Protein AF-A0AAU4TBV6-F1 (afdb_monomer)

Foldseek 3Di:
DWAAEPNDTDQLLVHPPQFQEWEQAPVRHIYTHNDLVVVLPDPRHDPLQSVLLVVVLVPDVPDLSVRAGAQWKWFAQAFQNDTGIYTDRDFFKDFVSRNNCQLRGFKIAHDHSPPVFQQFKKKFWQDDDPPDDIFIDIGGDPDIGRGQQPAAGPPGGTCHSRTRMMGGDGD

Structure (mmCIF, N/CA/C/O backbone):
data_AF-A0AAU4TBV6-F1
#
_entry.id   AF-A0AAU4TBV6-F1
#
loop_
_atom_site.group_PDB
_atom_site.id
_atom_site.type_symbol
_atom_site.label_atom_id
_atom_site.label_alt_id
_atom_site.label_comp_id
_atom_site.label_asym_id
_atom_site.label_entity_id
_atom_site.label_seq_id
_atom_site.pdbx_PDB_ins_code
_atom_site.Cartn_x
_atom_site.Cartn_y
_atom_site.Cartn_z
_atom_site.occupancy
_atom_site.B_iso_or_equiv
_atom_site.auth_seq_id
_atom_site.auth_comp_id
_atom_site.auth_asym_id
_atom_site.auth_atom_id
_atom_site.pdbx_PDB_model_num
ATOM 1 N N . MET A 1 1 ? 9.442 2.648 9.627 1.00 95.69 1 MET A N 1
ATOM 2 C CA . MET A 1 1 ? 8.122 3.187 10.019 1.00 95.69 1 MET A CA 1
ATOM 3 C C . MET A 1 1 ? 7.707 2.535 11.325 1.00 95.69 1 MET A C 1
ATOM 5 O O . MET A 1 1 ? 7.823 1.319 11.428 1.00 95.69 1 MET A O 1
ATOM 9 N N . ILE A 1 2 ? 7.260 3.324 12.304 1.00 98.00 2 ILE A N 1
ATOM 10 C CA . ILE A 1 2 ? 6.689 2.795 13.549 1.00 98.00 2 ILE A CA 1
ATOM 11 C C . ILE A 1 2 ? 5.170 2.789 13.411 1.00 98.00 2 ILE A C 1
ATOM 13 O O . ILE A 1 2 ? 4.597 3.813 13.049 1.00 98.00 2 ILE A O 1
ATOM 17 N N . ALA A 1 3 ? 4.544 1.651 13.692 1.00 97.88 3 ALA A N 1
ATOM 18 C CA . ALA A 1 3 ? 3.097 1.486 13.628 1.00 97.88 3 ALA A CA 1
ATOM 19 C C . ALA A 1 3 ? 2.514 1.094 14.985 1.00 97.88 3 ALA A C 1
ATOM 21 O O . ALA A 1 3 ? 3.220 0.526 15.819 1.00 97.88 3 ALA A O 1
ATOM 22 N N . ASP A 1 4 ? 1.241 1.407 15.198 1.00 98.25 4 ASP A N 1
ATOM 23 C CA . ASP A 1 4 ? 0.446 0.838 16.283 1.00 98.25 4 ASP A CA 1
ATOM 24 C C . ASP A 1 4 ? -0.114 -0.526 15.870 1.00 98.25 4 ASP A C 1
ATOM 26 O O . ASP A 1 4 ? -0.581 -0.684 14.744 1.00 98.25 4 ASP A O 1
ATOM 30 N N . TYR A 1 5 ? -0.047 -1.509 16.757 1.00 98.06 5 TYR A N 1
ATOM 31 C CA . TYR A 1 5 ? -0.639 -2.830 16.575 1.00 98.06 5 TYR A CA 1
ATOM 32 C C . TYR A 1 5 ? -0.992 -3.368 17.957 1.00 98.06 5 TYR A C 1
ATOM 34 O O . TYR A 1 5 ? -0.103 -3.459 18.797 1.00 98.06 5 TYR A O 1
ATOM 42 N N . ASP A 1 6 ? -2.258 -3.679 18.233 1.00 93.69 6 ASP A N 1
ATOM 43 C CA . ASP A 1 6 ? -2.724 -4.141 19.553 1.00 93.69 6 ASP A CA 1
ATOM 44 C C . ASP A 1 6 ? -2.239 -3.280 20.740 1.00 93.69 6 ASP A C 1
ATOM 46 O O . ASP A 1 6 ? -1.877 -3.783 21.808 1.00 93.69 6 ASP A O 1
ATOM 50 N N . GLY A 1 7 ? -2.187 -1.956 20.556 1.00 92.88 7 GLY A N 1
ATOM 51 C CA . GLY A 1 7 ? -1.772 -1.008 21.592 1.00 92.88 7 GLY A CA 1
ATOM 52 C C . GLY A 1 7 ? -0.269 -1.001 21.897 1.00 92.88 7 GLY A C 1
ATOM 53 O O . GLY A 1 7 ? 0.156 -0.368 22.868 1.00 92.88 7 GLY A O 1
ATOM 54 N N . LYS A 1 8 ? 0.554 -1.681 21.089 1.00 96.38 8 LYS A N 1
ATOM 55 C CA . LYS A 1 8 ? 2.023 -1.591 21.126 1.00 96.38 8 LYS A CA 1
ATOM 56 C C . LYS A 1 8 ? 2.561 -0.937 19.857 1.00 96.38 8 LYS A C 1
ATOM 58 O O . LYS A 1 8 ? 1.951 -0.973 18.793 1.00 96.38 8 LYS A O 1
ATOM 63 N N . LYS A 1 9 ? 3.759 -0.360 19.973 1.00 98.12 9 LYS A N 1
ATOM 64 C CA . LYS A 1 9 ? 4.501 0.182 18.833 1.00 98.12 9 LYS A CA 1
ATOM 65 C C . LYS A 1 9 ? 5.416 -0.885 18.240 1.00 98.12 9 LYS A C 1
ATOM 67 O O . LYS A 1 9 ? 6.230 -1.452 18.964 1.00 98.12 9 LYS A O 1
ATOM 72 N N . ILE A 1 10 ? 5.308 -1.108 16.933 1.00 98.25 10 ILE A N 1
ATOM 73 C CA . ILE A 1 10 ? 6.106 -2.086 16.182 1.00 98.25 10 ILE A CA 1
ATOM 74 C C . ILE A 1 10 ? 6.908 -1.404 15.067 1.00 98.25 10 ILE A C 1
ATOM 76 O O . ILE A 1 10 ? 6.449 -0.427 14.470 1.00 98.25 10 ILE A O 1
ATOM 80 N N . ASN A 1 11 ? 8.115 -1.900 14.776 1.00 98.25 11 ASN A N 1
ATOM 81 C CA . ASN A 1 11 ? 8.925 -1.420 13.652 1.00 98.25 11 ASN A CA 1
ATOM 82 C C . ASN A 1 11 ? 8.633 -2.249 12.397 1.00 98.25 11 ASN A C 1
ATOM 84 O O . ASN A 1 11 ? 9.153 -3.354 12.237 1.00 98.25 11 ASN A O 1
ATOM 88 N N . LEU A 1 12 ? 7.858 -1.682 11.471 1.00 98.00 12 LEU A N 1
ATOM 89 C CA . LEU A 1 12 ? 7.421 -2.389 10.265 1.00 98.00 12 LEU A CA 1
ATOM 90 C C . LEU A 1 12 ? 8.568 -2.811 9.344 1.00 98.00 12 LEU A C 1
ATOM 92 O O . LEU A 1 12 ? 8.410 -3.769 8.588 1.00 98.00 12 LEU A O 1
ATOM 96 N N . ALA A 1 13 ? 9.710 -2.120 9.400 1.00 97.88 13 ALA A N 1
ATOM 97 C CA . ALA A 1 13 ? 10.893 -2.492 8.629 1.00 97.88 13 ALA A CA 1
ATOM 98 C C . ALA A 1 13 ? 11.505 -3.822 9.108 1.00 97.88 13 ALA A C 1
ATOM 100 O O . ALA A 1 13 ? 12.113 -4.536 8.313 1.00 97.88 13 ALA A O 1
ATOM 101 N N . GLU A 1 14 ? 11.328 -4.161 10.387 1.00 97.56 14 GLU A N 1
ATOM 102 C CA . GLU A 1 14 ? 11.847 -5.389 10.994 1.00 97.56 14 GLU A CA 1
ATOM 103 C C . GLU A 1 14 ? 10.822 -6.525 10.931 1.00 97.56 14 GLU A C 1
ATOM 105 O O . GLU A 1 14 ? 11.145 -7.634 10.503 1.00 97.56 14 GLU A O 1
ATOM 110 N N . SER A 1 15 ? 9.578 -6.262 11.337 1.00 96.56 15 SER A N 1
ATOM 111 C CA . SER A 1 15 ? 8.512 -7.263 11.378 1.00 96.56 15 SER A CA 1
ATOM 112 C C . SER A 1 15 ? 7.132 -6.611 11.451 1.00 96.56 15 SER A C 1
ATOM 114 O O . SER A 1 15 ? 6.981 -5.488 11.916 1.00 96.56 15 SER A O 1
ATOM 116 N N . TRP A 1 16 ? 6.106 -7.340 11.007 1.00 97.19 16 TRP A N 1
ATOM 117 C CA . TRP A 1 16 ? 4.699 -6.964 11.217 1.00 97.19 16 TRP A CA 1
ATOM 118 C C . TRP A 1 16 ? 4.099 -7.648 12.452 1.00 97.19 16 TRP A C 1
ATOM 120 O O . TRP A 1 16 ? 2.930 -7.461 12.749 1.00 97.19 16 TRP A O 1
ATOM 130 N N . GLU A 1 17 ? 4.886 -8.470 13.153 1.00 96.50 17 GLU A N 1
ATOM 131 C CA . GLU A 1 17 ? 4.509 -9.147 14.403 1.00 96.50 17 GLU A CA 1
ATOM 132 C C . GLU A 1 17 ? 3.206 -9.969 14.364 1.00 96.50 17 GLU A C 1
ATOM 134 O O . GLU A 1 17 ? 2.657 -10.288 15.412 1.00 96.50 17 GLU A O 1
ATOM 139 N N . GLY A 1 18 ? 2.753 -10.371 13.173 1.00 95.62 18 GLY A N 1
ATOM 140 C CA . GLY A 1 18 ? 1.508 -11.121 12.973 1.00 95.62 18 GLY A CA 1
ATOM 141 C C . GLY A 1 18 ? 0.447 -10.349 12.193 1.00 95.62 18 GLY A C 1
ATOM 142 O O . GLY A 1 18 ? -0.369 -10.983 11.528 1.00 95.62 18 GLY A O 1
ATOM 143 N N . ALA A 1 19 ? 0.539 -9.015 12.163 1.00 97.69 19 ALA A N 1
ATOM 144 C CA . ALA A 1 19 ? -0.419 -8.181 11.459 1.00 97.69 19 ALA A CA 1
ATOM 145 C C . ALA A 1 19 ? -0.493 -8.532 9.967 1.00 97.69 19 ALA A C 1
ATOM 147 O O . ALA A 1 19 ? 0.518 -8.779 9.291 1.00 97.69 19 ALA A O 1
ATOM 148 N N . SER A 1 20 ? -1.713 -8.502 9.442 1.00 97.06 20 SER A N 1
ATOM 149 C CA . SER A 1 20 ? -2.001 -8.770 8.033 1.00 97.06 20 SER A CA 1
ATOM 150 C C . SER A 1 20 ? -2.206 -7.492 7.231 1.00 97.06 20 SER A C 1
ATOM 152 O O . SER A 1 20 ? -1.959 -7.476 6.024 1.00 97.06 20 SER A O 1
ATOM 154 N N . ILE A 1 21 ? -2.651 -6.416 7.876 1.00 97.75 21 ILE A N 1
ATOM 155 C CA . ILE A 1 21 ? -3.012 -5.156 7.227 1.00 97.75 21 ILE A CA 1
ATOM 156 C C . ILE A 1 21 ? -2.356 -4.016 7.993 1.00 97.75 21 ILE A C 1
ATOM 158 O O . ILE A 1 21 ? -2.416 -4.005 9.212 1.00 97.75 21 ILE A O 1
ATOM 162 N N . CYS A 1 22 ? -1.779 -3.044 7.294 1.00 98.12 22 CYS A N 1
ATOM 163 C CA . CYS A 1 22 ? -1.339 -1.780 7.875 1.00 98.12 22 CYS A CA 1
ATOM 164 C C . CYS A 1 22 ? -1.886 -0.615 7.048 1.00 98.12 22 CYS A C 1
ATOM 166 O O . CYS A 1 22 ? -1.809 -0.626 5.818 1.00 98.12 22 CYS A O 1
ATOM 168 N N . THR A 1 23 ? -2.427 0.395 7.718 1.00 97.81 23 THR A N 1
ATOM 169 C CA . THR A 1 23 ? -3.143 1.517 7.107 1.00 97.81 23 THR A CA 1
ATOM 170 C C . THR A 1 23 ? -2.558 2.829 7.591 1.00 97.81 23 THR A C 1
ATOM 172 O O . THR A 1 23 ? -2.463 3.062 8.792 1.00 97.81 23 THR A O 1
ATOM 175 N N . GLU A 1 24 ? -2.191 3.696 6.651 1.00 97.12 24 GLU A N 1
ATOM 176 C CA . GLU A 1 24 ? -1.838 5.082 6.937 1.00 97.12 24 GLU A CA 1
ATOM 177 C C . GLU A 1 24 ? -3.090 5.910 7.241 1.00 97.12 24 GLU A C 1
ATOM 179 O O . GLU A 1 24 ? -3.993 6.068 6.417 1.00 97.12 24 GLU A O 1
ATOM 184 N N . LEU A 1 25 ? -3.139 6.488 8.425 1.00 96.06 25 LEU A N 1
ATOM 185 C CA . LEU A 1 25 ? -4.225 7.350 8.847 1.00 96.06 25 LEU A CA 1
ATOM 186 C C . LEU A 1 25 ? -4.002 8.796 8.378 1.00 96.06 25 LEU A C 1
ATOM 188 O O . LEU A 1 25 ? -2.875 9.190 8.070 1.00 96.06 25 LEU A O 1
ATOM 192 N N . PRO A 1 26 ? -5.060 9.630 8.323 1.00 92.19 26 PRO A N 1
ATOM 193 C CA . PRO A 1 26 ? -4.946 11.020 7.867 1.00 92.19 26 PRO A CA 1
ATOM 194 C C . PRO A 1 26 ? -3.964 1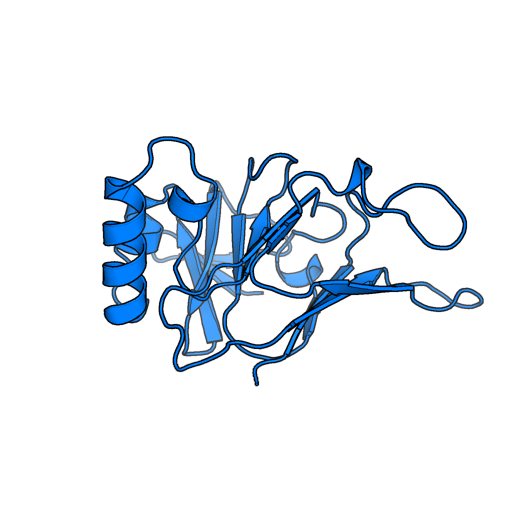1.878 8.677 1.00 92.19 26 PRO A C 1
ATOM 196 O O . PRO A 1 26 ? -3.447 12.868 8.164 1.00 92.19 26 PRO A O 1
ATOM 199 N N . ASN A 1 27 ? -3.710 11.510 9.935 1.00 91.44 27 ASN A N 1
ATOM 200 C CA . ASN A 1 27 ? -2.743 12.164 10.817 1.00 91.44 27 ASN A CA 1
ATOM 201 C C . ASN A 1 27 ? -1.276 11.759 10.525 1.00 91.44 27 ASN A C 1
ATOM 203 O O . ASN A 1 27 ? -0.364 12.302 11.145 1.00 91.44 27 ASN A O 1
ATOM 207 N N . GLY A 1 28 ? -1.044 10.839 9.581 1.00 92.00 28 GLY A N 1
ATOM 208 C CA . GLY A 1 28 ? 0.271 10.312 9.210 1.00 92.00 28 GLY A CA 1
ATOM 209 C C . GLY A 1 28 ? 0.739 9.119 10.047 1.00 92.00 28 GLY A C 1
ATOM 210 O O . GLY A 1 28 ? 1.802 8.563 9.764 1.00 92.00 28 GLY A O 1
ATOM 211 N N . GLU A 1 29 ? -0.028 8.708 11.057 1.00 96.31 29 GLU A N 1
ATOM 212 C CA . GLU A 1 29 ? 0.245 7.488 11.812 1.00 96.31 29 GLU A CA 1
ATOM 213 C C . GLU A 1 29 ? -0.086 6.249 10.978 1.00 96.31 29 GLU A C 1
ATOM 215 O O . GLU A 1 29 ? -0.843 6.298 10.008 1.00 96.31 29 GLU A O 1
ATOM 220 N N . VAL A 1 30 ? 0.499 5.115 11.354 1.00 98.12 30 VAL A N 1
ATOM 221 C CA . VAL A 1 30 ? 0.195 3.824 10.740 1.00 98.12 30 VAL A CA 1
ATOM 222 C C . VAL A 1 30 ? -0.339 2.905 11.815 1.00 98.12 30 VAL A C 1
ATOM 224 O O . VAL A 1 30 ? 0.336 2.676 12.815 1.00 98.12 30 VAL A O 1
ATOM 227 N N . HIS A 1 31 ? -1.532 2.374 11.598 1.00 98.38 31 HIS A N 1
ATOM 228 C CA . HIS A 1 31 ? -2.135 1.357 12.452 1.00 98.38 31 HIS A CA 1
ATOM 229 C C . HIS A 1 31 ? -2.201 0.038 11.689 1.00 98.38 31 HIS A C 1
ATOM 231 O O . HIS A 1 31 ? -2.443 0.032 10.478 1.00 98.38 31 HIS A O 1
ATOM 237 N N . CYS A 1 32 ? -1.962 -1.068 12.380 1.00 98.38 32 CYS A N 1
ATOM 238 C CA . CYS A 1 32 ? -1.957 -2.407 11.821 1.00 98.38 32 CYS A CA 1
ATOM 239 C C . CYS A 1 32 ? -2.967 -3.314 12.524 1.00 98.38 32 CYS A C 1
ATOM 241 O O . CYS A 1 32 ? -3.313 -3.094 13.680 1.00 98.38 32 CYS A O 1
ATOM 243 N N . TYR A 1 33 ? -3.433 -4.327 11.799 1.00 97.88 33 TYR A N 1
ATOM 244 C CA . TYR A 1 33 ? -4.590 -5.143 12.157 1.00 97.88 33 TYR A CA 1
ATOM 245 C C . TYR A 1 33 ? -4.425 -6.575 11.654 1.00 97.88 33 TYR A C 1
ATOM 247 O O . TYR A 1 33 ? -3.706 -6.829 10.672 1.00 97.88 33 TYR A O 1
ATOM 255 N N . ASP A 1 34 ? -5.163 -7.495 12.262 1.00 96.62 34 ASP A N 1
ATOM 256 C CA . ASP A 1 34 ? -5.203 -8.893 11.841 1.00 96.62 34 ASP A CA 1
ATOM 257 C C . ASP A 1 34 ? -6.232 -9.123 10.734 1.00 96.62 34 ASP A C 1
ATOM 259 O O . ASP A 1 34 ? -6.053 -10.009 9.893 1.00 96.62 34 ASP A O 1
ATOM 263 N N . SER A 1 35 ? -7.287 -8.303 10.690 1.00 93.31 35 SER A N 1
ATOM 264 C CA . SER A 1 35 ? -8.433 -8.505 9.800 1.00 93.31 35 SER A CA 1
ATOM 265 C C . SER A 1 35 ? -8.919 -7.235 9.090 1.00 93.31 35 SER A C 1
ATOM 267 O O . SER A 1 35 ? -8.582 -6.102 9.448 1.00 93.31 35 SER A O 1
ATOM 269 N N . ASN A 1 36 ? -9.712 -7.424 8.028 1.00 90.50 36 ASN A N 1
ATOM 270 C CA . ASN A 1 36 ? -10.330 -6.308 7.305 1.00 90.50 36 ASN A CA 1
ATOM 271 C C . ASN A 1 36 ? -11.336 -5.584 8.193 1.00 90.50 36 ASN A C 1
ATOM 273 O O . ASN A 1 36 ? -11.419 -4.360 8.164 1.00 90.50 36 ASN A O 1
ATOM 277 N N . GLU A 1 37 ? -12.081 -6.359 8.972 1.00 90.50 37 GLU A N 1
ATOM 278 C CA . GLU A 1 37 ? -13.112 -5.902 9.884 1.00 90.50 37 GLU A CA 1
ATOM 279 C C . GLU A 1 37 ? -12.516 -4.953 10.928 1.00 90.50 37 GLU A C 1
ATOM 281 O O . GLU A 1 37 ? -13.036 -3.857 11.118 1.00 90.50 37 GLU A O 1
ATOM 286 N N . GLU A 1 38 ? -11.380 -5.320 11.529 1.00 94.25 38 GLU A N 1
ATOM 287 C CA . GLU A 1 38 ? -10.634 -4.454 12.451 1.00 94.25 38 GLU A CA 1
ATOM 288 C C . GLU A 1 38 ? -10.114 -3.192 11.762 1.00 94.25 38 GLU A C 1
ATOM 290 O O . GLU A 1 38 ? -10.345 -2.088 12.252 1.00 94.25 38 GLU A O 1
ATOM 295 N N . SER A 1 39 ? -9.477 -3.334 10.592 1.00 94.75 39 SER A N 1
ATOM 296 C CA . SER A 1 39 ? -8.952 -2.179 9.856 1.00 94.75 39 SER A CA 1
ATOM 297 C C . SER A 1 39 ? -10.041 -1.180 9.465 1.00 94.75 39 SER A C 1
ATOM 299 O O . SER A 1 39 ? -9.750 0.010 9.360 1.00 94.75 39 SER A O 1
ATOM 301 N N . LEU A 1 40 ? -11.260 -1.645 9.182 1.00 92.56 40 LEU A N 1
ATOM 302 C CA . LEU A 1 40 ? -12.397 -0.785 8.854 1.00 92.56 40 LEU A CA 1
ATOM 303 C C . LEU A 1 40 ? -13.105 -0.250 10.101 1.00 92.56 40 LEU A C 1
ATOM 305 O O . LEU A 1 40 ? -13.789 0.765 10.003 1.00 92.56 40 LEU A O 1
ATOM 309 N N . ALA A 1 41 ? -12.959 -0.903 11.253 1.00 93.25 41 ALA A N 1
ATOM 310 C CA . ALA A 1 41 ? -13.513 -0.450 12.525 1.00 93.25 41 ALA A CA 1
ATOM 311 C C . ALA A 1 41 ? -12.648 0.615 13.221 1.00 93.25 41 ALA A C 1
ATOM 313 O O . ALA A 1 41 ? -13.107 1.201 14.204 1.00 93.25 41 ALA A O 1
ATOM 314 N N . ASP A 1 42 ? -11.438 0.890 12.720 1.00 94.69 42 ASP A N 1
ATOM 315 C CA . ASP A 1 42 ?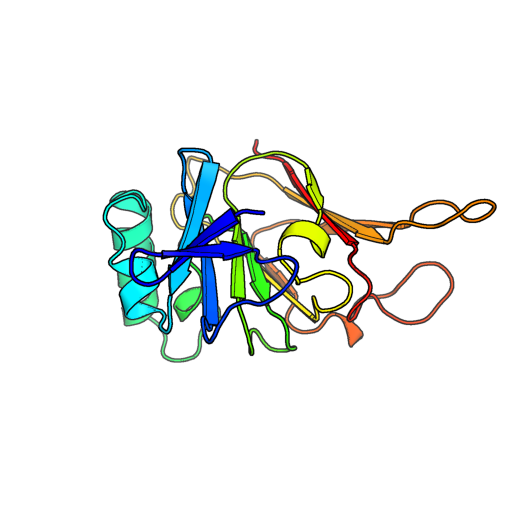 -10.545 1.886 13.311 1.00 94.69 42 ASP A CA 1
ATOM 316 C C . ASP A 1 42 ? -11.235 3.270 13.402 1.00 94.69 42 ASP A C 1
ATOM 318 O O . ASP A 1 42 ? -11.750 3.780 12.393 1.00 94.69 42 ASP A O 1
ATOM 322 N N . PRO A 1 43 ? -11.289 3.888 14.600 1.00 94.19 43 PRO A N 1
ATOM 323 C CA . PRO A 1 43 ? -11.969 5.161 14.820 1.00 94.19 43 PRO A CA 1
ATOM 324 C C . PRO A 1 43 ? -11.320 6.344 14.082 1.00 94.19 43 PRO A C 1
ATOM 326 O O . PRO A 1 43 ? -12.052 7.255 13.684 1.00 94.19 43 PRO A O 1
ATOM 329 N N . GLU A 1 44 ? -10.005 6.305 13.859 1.00 95.25 44 GLU A N 1
ATOM 330 C CA . GLU A 1 44 ? -9.204 7.322 13.166 1.00 95.25 44 GLU A CA 1
ATOM 331 C C . GLU A 1 44 ? -9.327 7.226 11.636 1.00 95.25 44 GLU A C 1
ATOM 333 O O . GLU A 1 44 ? -9.041 8.187 10.913 1.00 95.25 44 GLU A O 1
ATOM 338 N N . LEU A 1 45 ? -9.807 6.092 11.109 1.00 94.38 45 LEU A N 1
ATOM 339 C CA . LEU A 1 45 ? -10.188 5.996 9.702 1.00 94.38 45 LEU A CA 1
ATOM 340 C C . LEU A 1 45 ? -11.415 6.899 9.444 1.00 94.38 45 LEU A C 1
ATOM 342 O O . LEU A 1 45 ? -12.424 6.778 10.143 1.00 94.38 45 LEU A O 1
ATOM 346 N N . PRO A 1 46 ? -11.409 7.795 8.435 1.00 93.25 46 PRO A N 1
ATOM 347 C CA . PRO A 1 46 ? -12.520 8.722 8.232 1.00 93.25 46 PRO A CA 1
ATOM 348 C C . PRO A 1 46 ? -13.870 8.012 8.073 1.00 93.25 46 PRO A C 1
ATOM 350 O O . PRO A 1 46 ? -14.001 7.099 7.259 1.00 93.25 46 PRO A O 1
ATOM 353 N N . THR A 1 47 ? -14.911 8.485 8.770 1.00 92.56 47 THR A N 1
ATOM 354 C CA . THR A 1 47 ? -16.261 7.881 8.732 1.00 92.56 47 THR A CA 1
ATOM 355 C C . THR A 1 47 ? -16.770 7.643 7.312 1.00 92.56 47 THR A C 1
ATOM 357 O O . THR A 1 47 ? -17.309 6.585 7.018 1.00 92.56 47 THR A O 1
ATOM 360 N N . GLN A 1 48 ? -16.537 8.595 6.409 1.00 89.94 48 GLN A N 1
ATO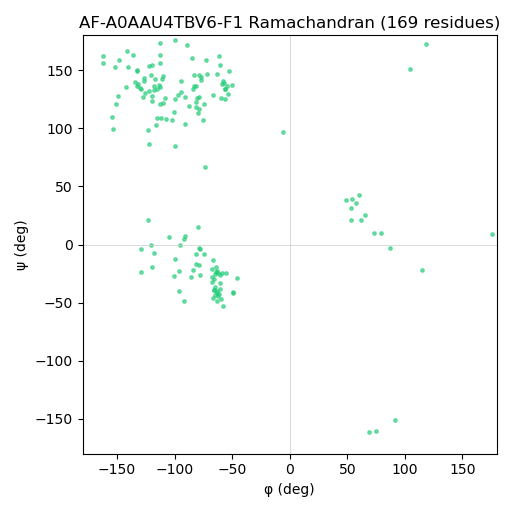M 361 C CA . GLN A 1 48 ? -16.952 8.500 5.007 1.00 89.94 48 GLN A CA 1
ATOM 362 C C . GLN A 1 48 ? -16.239 7.361 4.261 1.00 89.94 48 GLN A C 1
ATOM 364 O O . GLN A 1 48 ? -16.856 6.697 3.436 1.00 89.94 48 GLN A O 1
ATOM 369 N N . VAL A 1 49 ? -14.955 7.123 4.564 1.00 91.06 49 VAL A N 1
ATOM 370 C CA . VAL A 1 49 ? -14.179 6.002 4.008 1.00 91.06 49 VAL A CA 1
ATOM 371 C C . VAL A 1 49 ? -14.742 4.685 4.528 1.00 91.06 49 VAL A C 1
ATOM 373 O O . VAL A 1 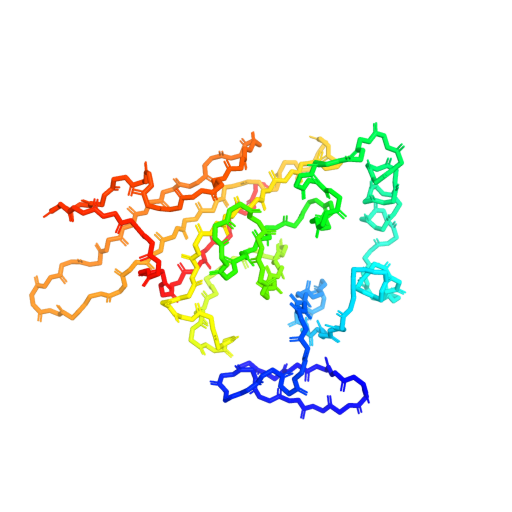49 ? -14.988 3.780 3.733 1.00 91.06 49 VAL A O 1
ATOM 376 N N . ARG A 1 50 ? -15.012 4.590 5.838 1.00 90.69 50 ARG A N 1
ATOM 377 C CA . ARG A 1 50 ? -15.629 3.400 6.447 1.00 90.69 50 ARG A CA 1
ATOM 378 C C . ARG A 1 50 ? -16.975 3.076 5.810 1.00 90.69 50 ARG A C 1
ATOM 380 O O . ARG A 1 50 ? -17.178 1.965 5.337 1.00 90.69 50 ARG A O 1
ATOM 387 N N . GLU A 1 51 ? -17.875 4.054 5.744 1.00 89.62 51 GLU A N 1
ATOM 388 C CA . GLU A 1 51 ? -19.212 3.876 5.172 1.00 89.62 51 GLU A CA 1
ATOM 389 C C . GLU A 1 51 ? -19.169 3.476 3.695 1.00 89.62 51 GLU A C 1
ATOM 391 O O . GLU A 1 51 ? -19.917 2.589 3.288 1.00 89.62 51 GLU A O 1
ATOM 396 N N . ALA A 1 52 ? -18.301 4.101 2.892 1.00 88.38 52 ALA A N 1
ATOM 397 C CA . ALA A 1 52 ? -18.144 3.743 1.486 1.00 88.38 52 ALA A CA 1
ATOM 398 C C . ALA A 1 52 ? -17.595 2.317 1.324 1.00 88.38 52 ALA A C 1
ATOM 400 O O . ALA A 1 52 ? -18.132 1.548 0.530 1.00 88.38 52 ALA A O 1
ATOM 401 N N . SER A 1 53 ? -16.586 1.947 2.118 1.00 87.94 53 SER A N 1
ATOM 402 C CA . SER A 1 53 ? -15.995 0.602 2.094 1.00 87.94 53 SER A CA 1
ATOM 403 C C . SER A 1 53 ? -17.020 -0.471 2.472 1.00 87.94 53 SER A C 1
ATOM 405 O O . SER A 1 53 ? -17.148 -1.473 1.779 1.00 87.94 53 SER A O 1
ATOM 407 N N . LEU A 1 54 ? -17.814 -0.233 3.523 1.00 85.12 54 LEU A N 1
ATOM 408 C CA . LEU A 1 54 ? -18.848 -1.169 3.975 1.00 85.12 54 LEU A CA 1
ATOM 409 C C . LEU A 1 54 ? -19.975 -1.339 2.947 1.00 85.12 54 LEU A C 1
ATOM 411 O O . LEU A 1 54 ? -20.446 -2.453 2.731 1.00 85.12 54 LEU A O 1
ATOM 415 N N . ARG A 1 55 ? -20.393 -0.260 2.275 1.00 82.56 55 ARG A N 1
ATOM 416 C CA . ARG A 1 55 ? -21.379 -0.354 1.185 1.00 82.56 55 ARG A CA 1
ATOM 417 C C . ARG A 1 55 ? -20.851 -1.173 0.007 1.00 82.56 55 ARG A C 1
ATOM 419 O O . ARG A 1 55 ? -21.594 -1.971 -0.545 1.00 82.56 55 ARG A O 1
ATOM 426 N N . ALA A 1 56 ? -19.575 -1.018 -0.347 1.00 76.12 56 ALA A N 1
ATOM 427 C CA . ALA A 1 56 ? -18.977 -1.808 -1.420 1.00 76.12 56 ALA A CA 1
ATOM 428 C C . ALA A 1 56 ? -18.967 -3.312 -1.088 1.00 76.12 56 ALA A C 1
ATOM 430 O O . ALA A 1 56 ? -19.354 -4.117 -1.930 1.00 76.12 56 ALA A O 1
ATOM 431 N N . THR A 1 57 ? -18.644 -3.684 0.160 1.00 67.81 57 THR A N 1
ATOM 432 C CA . THR A 1 57 ? -18.609 -5.098 0.591 1.00 67.81 57 THR A CA 1
ATOM 433 C C . THR A 1 57 ? -19.959 -5.817 0.536 1.00 67.81 57 THR A C 1
ATOM 435 O O . THR A 1 57 ? -20.001 -7.043 0.457 1.00 67.81 57 THR A O 1
ATOM 438 N N . THR A 1 58 ? -21.082 -5.089 0.583 1.00 62.09 58 THR A N 1
ATOM 439 C CA . THR A 1 58 ? -22.416 -5.702 0.482 1.00 62.09 58 THR A CA 1
ATOM 440 C C . THR A 1 58 ? -22.837 -6.004 -0.952 1.00 62.09 58 THR A C 1
ATOM 442 O O . THR A 1 58 ? -23.755 -6.803 -1.146 1.00 62.09 58 THR A O 1
ATOM 445 N N . ASP A 1 59 ? -22.176 -5.406 -1.946 1.00 56.38 59 ASP A N 1
ATOM 446 C CA . ASP A 1 59 ? -22.660 -5.413 -3.325 1.00 56.38 59 ASP A CA 1
ATOM 447 C C . ASP A 1 59 ? -22.032 -6.519 -4.200 1.00 56.38 59 ASP A C 1
ATOM 449 O O . ASP A 1 59 ? -22.679 -6.940 -5.161 1.00 56.38 59 ASP A O 1
ATOM 453 N N . LEU A 1 60 ? -20.842 -7.068 -3.890 1.00 50.41 60 LEU A N 1
ATOM 454 C CA . LEU A 1 60 ? -20.176 -8.076 -4.742 1.00 50.41 60 LEU A CA 1
ATOM 455 C C . LEU A 1 60 ? -19.234 -9.023 -3.972 1.00 50.41 60 LEU A C 1
ATOM 457 O O . LEU A 1 60 ? -18.070 -8.715 -3.778 1.00 50.41 60 LEU A O 1
ATOM 461 N N . ALA A 1 61 ? -19.682 -10.241 -3.645 1.00 46.16 61 ALA A N 1
ATOM 462 C CA . ALA A 1 61 ? -18.867 -11.264 -2.972 1.00 46.16 61 ALA A CA 1
ATOM 463 C C . ALA A 1 61 ? -17.802 -11.910 -3.894 1.00 46.16 61 ALA A C 1
ATOM 465 O O . ALA A 1 61 ? -17.906 -13.086 -4.234 1.00 46.16 61 ALA A O 1
ATOM 466 N N . SER A 1 62 ? -16.804 -11.139 -4.329 1.00 55.66 62 SER A N 1
ATOM 467 C CA . SER A 1 62 ? -15.499 -11.586 -4.862 1.00 55.66 62 SER A CA 1
ATOM 468 C C . SER A 1 62 ? -14.642 -10.413 -5.360 1.00 55.66 62 SER A C 1
ATOM 470 O O . SER A 1 62 ? -13.651 -10.643 -6.060 1.00 55.66 62 SER A O 1
ATOM 472 N N . ASP A 1 63 ? -15.040 -9.168 -5.103 1.00 67.56 63 ASP A N 1
ATOM 473 C CA . ASP A 1 63 ? -14.392 -8.009 -5.699 1.00 67.56 63 ASP A CA 1
ATOM 474 C C . ASP A 1 63 ? -13.144 -7.617 -4.881 1.00 67.56 63 ASP A C 1
ATOM 476 O O . ASP A 1 63 ? -13.194 -7.564 -3.650 1.00 67.56 63 ASP A O 1
ATOM 480 N N . PRO A 1 64 ? -11.992 -7.340 -5.519 1.00 66.44 64 PRO A N 1
ATOM 481 C CA . PRO A 1 64 ? -10.856 -6.686 -4.866 1.00 66.44 64 PRO A CA 1
ATOM 482 C C . PRO A 1 64 ? -11.233 -5.452 -4.022 1.00 66.44 64 PRO A C 1
ATOM 484 O O . PRO A 1 64 ? -10.555 -5.184 -3.023 1.00 66.44 64 PRO A O 1
ATOM 487 N N . HIS A 1 65 ? -12.318 -4.749 -4.385 1.00 67.69 65 HIS A N 1
ATOM 488 C CA . HIS A 1 65 ? -12.953 -3.683 -3.602 1.00 67.69 65 HIS A CA 1
ATOM 489 C C . HIS A 1 65 ? -13.209 -4.089 -2.145 1.00 67.69 65 HIS A C 1
ATOM 491 O O . HIS A 1 65 ? -12.909 -3.306 -1.247 1.00 67.69 65 HIS A O 1
ATOM 497 N N . ASP A 1 66 ? -13.669 -5.318 -1.889 1.00 68.62 66 ASP A N 1
ATOM 498 C CA . ASP A 1 66 ? -14.085 -5.775 -0.554 1.00 68.62 66 ASP A CA 1
ATOM 499 C C . ASP A 1 66 ? -12.954 -5.717 0.475 1.00 68.62 66 ASP A C 1
ATOM 501 O O . ASP A 1 66 ? -13.169 -5.632 1.683 1.00 68.62 66 ASP A O 1
ATOM 505 N N . LYS A 1 67 ? -11.716 -5.803 -0.011 1.00 78.56 67 LYS A N 1
ATOM 506 C CA . LYS A 1 67 ? -10.523 -5.803 0.826 1.00 78.56 67 LYS A CA 1
ATOM 507 C C . LYS A 1 67 ? -9.860 -4.436 0.869 1.00 78.56 67 LYS A C 1
ATOM 509 O O . LYS A 1 67 ? -8.964 -4.260 1.673 1.00 78.56 67 LYS A O 1
ATOM 514 N N . CYS A 1 68 ? -10.207 -3.483 0.017 1.00 88.56 68 CYS A N 1
ATOM 515 C CA . CYS A 1 68 ? -9.494 -2.213 -0.048 1.00 88.56 68 CYS A CA 1
ATOM 516 C C . CYS A 1 68 ? -10.341 -1.083 0.527 1.00 88.56 68 CYS A C 1
ATOM 518 O O . CYS A 1 68 ? -11.461 -0.864 0.068 1.00 88.56 68 CYS A O 1
ATOM 520 N N . ALA A 1 69 ? -9.806 -0.329 1.491 1.00 91.25 69 ALA A N 1
ATOM 521 C CA . ALA A 1 69 ? -10.506 0.848 1.991 1.00 91.25 69 ALA A CA 1
ATOM 522 C C . ALA A 1 69 ? -10.774 1.846 0.847 1.00 91.25 69 ALA A C 1
ATOM 524 O O . ALA A 1 69 ? -9.921 2.086 -0.009 1.00 91.25 69 ALA A O 1
ATOM 525 N N . ALA A 1 70 ? -11.974 2.421 0.829 1.00 89.25 70 ALA A N 1
ATOM 526 C CA . ALA A 1 70 ? -12.385 3.392 -0.176 1.00 89.25 70 ALA A CA 1
ATOM 527 C C . ALA A 1 70 ? -11.422 4.580 -0.239 1.00 89.25 70 ALA A C 1
ATOM 529 O O . ALA A 1 70 ? -11.082 5.168 0.788 1.00 89.25 70 ALA A O 1
ATOM 530 N N . ASP A 1 71 ? -11.030 4.971 -1.451 1.00 89.12 71 ASP A N 1
ATOM 531 C CA . ASP A 1 71 ? -10.104 6.076 -1.709 1.00 89.12 71 ASP A CA 1
ATOM 532 C C . ASP A 1 71 ? -8.685 5.894 -1.133 1.00 89.12 71 ASP A C 1
ATOM 534 O O . ASP A 1 71 ? -7.944 6.870 -0.968 1.00 89.12 71 ASP A O 1
ATOM 538 N N . TYR A 1 72 ? -8.291 4.653 -0.849 1.00 92.94 72 TYR A N 1
ATOM 539 C CA . TYR A 1 72 ? -6.930 4.285 -0.476 1.00 92.94 72 TYR A CA 1
ATOM 540 C C . TYR A 1 72 ? -6.257 3.473 -1.582 1.00 92.94 72 TYR A C 1
ATOM 542 O O . TYR A 1 72 ? -6.874 2.649 -2.256 1.00 92.94 72 TYR A O 1
ATOM 550 N N . TRP A 1 73 ? -4.952 3.681 -1.743 1.00 94.38 73 TRP A N 1
ATOM 551 C CA . TRP A 1 73 ? -4.088 2.814 -2.534 1.00 94.38 73 TRP A CA 1
ATOM 552 C C . TRP A 1 73 ? -3.733 1.584 -1.708 1.00 94.38 73 TRP A C 1
ATOM 554 O O . TRP A 1 73 ? -3.023 1.691 -0.708 1.00 94.38 73 TRP A O 1
ATOM 564 N N . CYS A 1 74 ? -4.215 0.419 -2.131 1.00 95.44 74 CYS A N 1
ATOM 565 C CA . CYS A 1 74 ? -3.981 -0.855 -1.468 1.00 95.44 74 CYS A CA 1
ATOM 566 C C . CYS A 1 74 ? -2.894 -1.649 -2.185 1.00 95.44 74 CYS A C 1
ATOM 568 O O . CYS A 1 74 ? -3.063 -2.096 -3.320 1.00 95.44 74 CYS A O 1
ATOM 570 N N . LEU A 1 75 ? -1.779 -1.840 -1.494 1.00 97.75 75 LEU A N 1
ATOM 571 C CA . LEU A 1 75 ? -0.606 -2.572 -1.941 1.00 97.75 75 LEU A CA 1
ATOM 572 C C . LEU A 1 75 ? -0.644 -3.975 -1.340 1.00 97.75 75 LEU A C 1
ATOM 574 O O . LEU A 1 75 ? -0.724 -4.124 -0.122 1.00 97.75 75 LEU A O 1
ATOM 578 N N . PHE A 1 76 ? -0.560 -5.001 -2.179 1.00 97.50 76 PHE A N 1
ATOM 579 C CA . PHE A 1 76 ? -0.694 -6.395 -1.771 1.00 97.50 76 PHE A CA 1
ATOM 580 C C . PHE A 1 76 ? 0.583 -7.180 -2.036 1.00 97.50 76 PHE A C 1
ATOM 582 O O . PHE A 1 76 ? 1.199 -7.082 -3.104 1.00 97.50 76 PHE A O 1
ATOM 589 N N . GLN A 1 77 ? 0.952 -8.000 -1.052 1.00 97.56 77 GLN A N 1
ATOM 590 C CA . GLN A 1 77 ? 2.189 -8.765 -1.104 1.00 97.56 77 GLN A CA 1
ATOM 591 C C . GLN A 1 77 ? 2.153 -9.846 -2.193 1.00 97.56 77 GLN A C 1
ATOM 593 O O . GLN A 1 77 ? 3.176 -10.188 -2.769 1.00 97.56 77 GLN A O 1
ATOM 598 N N . ASN A 1 78 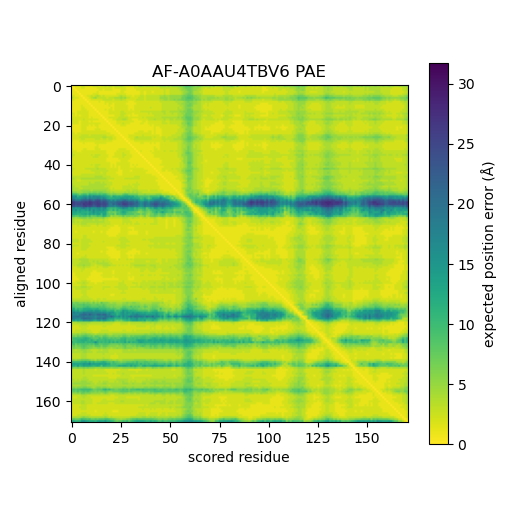? 0.978 -10.407 -2.474 1.00 97.12 78 ASN A N 1
ATOM 599 C CA . ASN A 1 78 ? 0.820 -11.449 -3.481 1.00 97.12 78 ASN A CA 1
ATOM 600 C C . ASN A 1 78 ? -0.005 -10.939 -4.665 1.00 97.12 78 ASN A C 1
ATOM 602 O O . ASN A 1 78 ? -0.723 -9.941 -4.576 1.00 97.12 78 ASN A O 1
ATOM 606 N N . ALA A 1 79 ? 0.069 -11.663 -5.781 1.00 96.12 79 ALA A N 1
ATOM 607 C CA . ALA A 1 79 ? -0.834 -11.462 -6.908 1.00 96.12 79 ALA A CA 1
ATOM 608 C C . ALA A 1 79 ? -2.299 -11.729 -6.509 1.00 96.12 79 ALA A C 1
ATOM 610 O O . ALA A 1 79 ? -2.587 -12.402 -5.516 1.00 96.12 79 ALA A O 1
ATOM 611 N N . ASN A 1 80 ? -3.217 -11.223 -7.325 1.00 93.69 80 ASN A N 1
ATOM 612 C CA . ASN A 1 80 ? -4.666 -11.280 -7.162 1.00 93.69 80 ASN A CA 1
ATOM 613 C C . ASN A 1 80 ? -5.129 -10.745 -5.799 1.00 93.69 80 ASN A C 1
ATOM 615 O O . ASN A 1 80 ? -6.038 -11.305 -5.186 1.00 93.69 80 ASN A O 1
ATOM 619 N N . TYR A 1 81 ? -4.492 -9.666 -5.329 1.00 94.12 81 TYR A N 1
ATOM 620 C CA . TYR A 1 81 ? -4.887 -8.928 -4.126 1.00 94.12 81 TYR A CA 1
ATOM 621 C C . TYR A 1 81 ? -4.872 -9.792 -2.854 1.00 94.12 81 TYR A C 1
ATOM 623 O O . TYR A 1 81 ? -5.790 -9.770 -2.028 1.00 94.12 81 TYR A O 1
ATOM 631 N N . GLY A 1 82 ? -3.828 -10.617 -2.728 1.00 93.50 82 GLY A N 1
ATOM 632 C CA . GLY A 1 82 ? -3.629 -11.535 -1.610 1.00 93.50 82 GLY A CA 1
ATOM 633 C C . GLY A 1 82 ? -2.432 -11.183 -0.726 1.00 93.50 82 GLY A C 1
ATOM 634 O O . GLY A 1 82 ? -1.604 -10.336 -1.058 1.00 93.50 82 GLY A O 1
ATOM 635 N N . GLY A 1 83 ? -2.296 -11.917 0.379 1.00 94.81 83 GLY A N 1
ATOM 636 C CA . GLY A 1 83 ? -1.208 -11.728 1.340 1.00 94.81 83 GLY A CA 1
ATOM 637 C C . GLY A 1 83 ? -1.397 -10.487 2.212 1.00 94.81 83 GLY A C 1
ATOM 638 O O . GLY A 1 83 ? -2.511 -9.983 2.347 1.00 94.81 83 GLY A O 1
ATOM 639 N N . ARG A 1 84 ? -0.297 -10.015 2.810 1.00 96.50 84 ARG A N 1
ATOM 640 C CA . ARG A 1 84 ? -0.305 -8.794 3.624 1.00 96.50 84 ARG A CA 1
ATOM 641 C C . ARG A 1 84 ? -0.663 -7.578 2.772 1.00 96.50 84 ARG A C 1
ATOM 643 O O . ARG A 1 84 ? -0.283 -7.521 1.597 1.00 96.50 84 ARG A O 1
ATOM 650 N N . ARG A 1 85 ? -1.349 -6.608 3.376 1.00 97.12 85 ARG A N 1
ATOM 651 C CA . ARG A 1 85 ? -1.805 -5.382 2.715 1.00 97.12 85 ARG A CA 1
ATOM 652 C C . ARG A 1 85 ? -1.269 -4.133 3.402 1.00 97.12 85 ARG A C 1
ATOM 654 O O . ARG A 1 85 ? -1.402 -3.985 4.610 1.00 97.12 85 ARG A O 1
ATOM 661 N N . LEU A 1 86 ? -0.732 -3.209 2.616 1.00 97.88 86 LEU A N 1
ATOM 662 C CA . LEU A 1 86 ? -0.364 -1.862 3.046 1.00 97.88 86 LEU A CA 1
ATOM 663 C C . LEU A 1 86 ? -1.280 -0.844 2.356 1.00 97.88 86 LEU A C 1
ATOM 665 O O . LEU A 1 86 ? -1.550 -0.989 1.166 1.00 97.88 86 LEU A O 1
ATOM 669 N N . GLN A 1 87 ? -1.786 0.151 3.083 1.00 96.44 87 GLN A N 1
ATOM 670 C CA . GLN A 1 87 ? -2.760 1.111 2.556 1.00 96.44 87 GLN A CA 1
ATOM 671 C C . GLN A 1 87 ? -2.293 2.553 2.756 1.00 96.44 87 GLN A C 1
ATOM 673 O O . GLN A 1 87 ? -1.950 2.940 3.873 1.00 96.44 87 GLN A O 1
ATOM 678 N N . PHE A 1 88 ? -2.333 3.351 1.687 1.00 95.69 88 PHE A N 1
ATOM 679 C CA . PHE A 1 88 ? -1.940 4.763 1.696 1.00 95.69 88 PHE A CA 1
ATOM 680 C C . PHE A 1 88 ? -3.038 5.662 1.146 1.00 95.69 88 PHE A C 1
ATOM 682 O O . PHE A 1 88 ? -3.699 5.313 0.170 1.00 95.69 88 PHE A O 1
ATOM 689 N N . SER A 1 89 ? -3.190 6.850 1.727 1.00 91.38 89 SER A N 1
ATOM 690 C CA . SER A 1 89 ? -4.097 7.874 1.189 1.00 91.38 89 SER A CA 1
ATOM 691 C C . SER A 1 89 ? -3.439 9.239 1.034 1.00 91.38 89 SER A C 1
ATOM 693 O O . SER A 1 89 ? -3.900 10.046 0.223 1.00 91.38 89 SER A O 1
ATOM 695 N N . SER A 1 90 ? -2.372 9.523 1.782 1.00 92.00 90 SER A N 1
ATOM 696 C CA . SER A 1 90 ? -1.706 10.821 1.726 1.00 92.00 90 SER A CA 1
ATOM 697 C C . SER A 1 90 ? -0.715 10.897 0.564 1.00 92.00 90 SER A C 1
ATOM 699 O O . SER A 1 90 ? -0.054 9.912 0.228 1.00 92.00 90 SER A O 1
ATOM 701 N N . SER A 1 91 ? -0.588 12.087 -0.032 1.00 93.19 91 SER A N 1
ATOM 702 C CA . SER A 1 91 ? 0.412 12.350 -1.070 1.00 93.19 91 SER A CA 1
ATOM 703 C C . SER A 1 91 ? 1.837 12.135 -0.556 1.00 93.19 91 SER A C 1
ATOM 705 O O . SER A 1 91 ? 2.133 12.321 0.626 1.00 93.19 91 SER A O 1
ATOM 707 N N . GLY A 1 92 ? 2.746 11.835 -1.477 1.00 95.06 92 GLY A N 1
ATOM 708 C CA . GLY A 1 92 ? 4.182 11.789 -1.234 1.00 95.06 92 GLY A CA 1
ATOM 709 C C . GLY A 1 92 ? 4.801 10.417 -1.472 1.00 95.06 92 GLY A C 1
ATOM 710 O O . GLY A 1 92 ? 4.118 9.423 -1.721 1.00 95.06 92 GLY A O 1
ATOM 711 N N . LYS A 1 93 ? 6.135 10.383 -1.401 1.00 96.12 93 LYS A N 1
ATOM 712 C CA . LYS A 1 93 ? 6.942 9.171 -1.576 1.00 96.12 93 LYS A CA 1
ATOM 713 C C . LYS A 1 93 ? 6.921 8.322 -0.306 1.00 96.12 93 LYS A C 1
ATOM 715 O O . LYS A 1 93 ? 7.259 8.807 0.771 1.00 96.12 93 LYS A O 1
ATOM 720 N N . LYS A 1 94 ? 6.579 7.045 -0.449 1.00 96.81 94 LYS A N 1
ATOM 721 C CA . LYS A 1 94 ? 6.580 6.028 0.607 1.00 96.81 94 LYS A CA 1
ATOM 722 C C . LYS A 1 94 ? 7.681 5.017 0.294 1.00 96.81 94 LYS A C 1
ATOM 724 O O . LYS A 1 94 ? 7.564 4.255 -0.665 1.00 96.81 94 LYS A O 1
ATOM 729 N N . ASN A 1 95 ? 8.768 5.021 1.066 1.00 97.62 95 ASN A N 1
ATOM 730 C CA . ASN A 1 95 ? 9.832 4.027 0.911 1.00 97.62 95 ASN A CA 1
ATOM 731 C C . ASN A 1 95 ? 9.356 2.699 1.498 1.00 97.62 95 ASN A C 1
ATOM 733 O O . ASN A 1 95 ? 9.266 2.556 2.713 1.00 97.62 95 ASN A O 1
ATOM 737 N N . LEU A 1 96 ? 9.054 1.722 0.646 1.00 98.19 96 LEU A N 1
ATOM 738 C CA . LEU A 1 96 ? 8.462 0.450 1.055 1.00 98.19 96 LEU A CA 1
ATOM 739 C C . LEU A 1 96 ? 9.384 -0.368 1.968 1.00 98.19 96 LEU A C 1
ATOM 741 O O . LEU A 1 96 ? 8.902 -1.224 2.712 1.00 98.19 96 LEU A O 1
ATOM 745 N N . GLY A 1 97 ? 10.689 -0.077 1.983 1.00 97.69 97 GLY A N 1
ATOM 746 C CA . GLY A 1 97 ? 11.626 -0.646 2.952 1.00 97.69 97 GLY A CA 1
ATOM 747 C C . GLY A 1 97 ? 11.266 -0.287 4.395 1.00 97.69 97 GLY A C 1
ATOM 748 O O . GLY A 1 97 ? 11.307 -1.155 5.264 1.00 97.69 97 GLY A O 1
ATOM 749 N N . ASP A 1 98 ? 10.800 0.941 4.636 1.00 98.12 98 ASP A N 1
ATOM 750 C CA . ASP A 1 98 ? 10.420 1.411 5.974 1.00 98.12 98 ASP A CA 1
ATOM 751 C C . ASP A 1 98 ? 9.183 0.690 6.521 1.00 98.12 98 ASP A C 1
ATOM 753 O O . ASP A 1 98 ? 8.969 0.676 7.734 1.00 98.12 98 ASP A O 1
ATOM 757 N N . TYR A 1 99 ? 8.384 0.097 5.633 1.00 98.19 99 TYR A N 1
ATOM 758 C CA . TYR A 1 99 ? 7.163 -0.646 5.940 1.00 98.19 99 TYR A CA 1
ATOM 759 C C . TYR A 1 99 ? 7.360 -2.167 5.828 1.00 98.19 99 TYR A C 1
ATOM 761 O O . TYR A 1 99 ? 6.387 -2.915 5.891 1.00 98.19 99 TYR A O 1
ATOM 769 N N . GLY A 1 100 ? 8.588 -2.654 5.602 1.00 97.06 100 GLY A N 1
ATOM 770 C CA . GLY A 1 100 ? 8.862 -4.089 5.437 1.00 97.06 100 GLY A CA 1
ATOM 771 C C . GLY A 1 100 ? 8.231 -4.708 4.181 1.00 97.06 100 GLY A C 1
ATOM 772 O O . GLY A 1 100 ? 7.955 -5.920 4.156 1.00 97.06 100 GLY A O 1
ATOM 773 N N . PHE A 1 101 ? 7.996 -3.876 3.160 1.00 96.56 101 PHE A N 1
ATOM 774 C CA . PHE A 1 101 ? 7.285 -4.177 1.912 1.00 96.56 101 PHE A CA 1
ATOM 775 C C . PHE A 1 101 ? 8.133 -3.976 0.639 1.00 96.56 101 PHE A C 1
ATOM 777 O O . PHE A 1 101 ? 7.640 -4.218 -0.462 1.00 96.56 101 PHE A O 1
ATOM 784 N N . ARG A 1 102 ? 9.402 -3.556 0.772 1.00 96.19 102 ARG A N 1
ATOM 785 C CA . ARG A 1 102 ? 10.365 -3.519 -0.344 1.00 96.19 102 ARG A CA 1
ATOM 786 C C . ARG A 1 102 ? 10.458 -4.892 -1.000 1.00 96.19 102 ARG A C 1
ATOM 788 O O . ARG A 1 102 ? 10.527 -5.889 -0.280 1.00 96.19 102 ARG A O 1
ATOM 795 N N . ASP A 1 103 ? 10.465 -4.918 -2.331 1.00 95.44 103 ASP A N 1
ATOM 796 C CA . ASP A 1 103 ? 10.589 -6.138 -3.140 1.00 95.44 103 ASP A CA 1
ATOM 797 C C . ASP A 1 103 ? 9.557 -7.217 -2.780 1.00 95.44 103 ASP A C 1
ATOM 799 O O . ASP A 1 103 ? 9.822 -8.416 -2.825 1.00 95.44 103 ASP A O 1
ATOM 803 N N . LYS A 1 104 ? 8.368 -6.793 -2.346 1.00 97.31 104 LYS A N 1
ATOM 804 C CA . LYS A 1 104 ? 7.261 -7.692 -1.990 1.00 97.31 104 LYS A CA 1
ATOM 805 C C . LYS A 1 104 ? 5.952 -7.311 -2.662 1.00 97.31 104 LYS A C 1
ATOM 807 O O . LYS A 1 104 ? 4.954 -7.977 -2.442 1.00 97.31 104 LYS A O 1
ATOM 812 N N . LEU A 1 105 ? 5.912 -6.206 -3.404 1.00 97.88 105 LEU A N 1
ATOM 813 C CA . LEU A 1 105 ? 4.690 -5.735 -4.040 1.00 97.88 105 LEU A CA 1
ATOM 814 C C . LEU A 1 105 ? 4.410 -6.531 -5.319 1.00 97.88 105 LEU A C 1
ATOM 816 O O . LEU A 1 105 ? 5.166 -6.451 -6.291 1.00 97.88 105 LEU A O 1
ATOM 820 N N . SER A 1 106 ? 3.287 -7.248 -5.325 1.00 97.88 106 SER A N 1
ATOM 821 C CA . SER A 1 106 ? 2.875 -8.105 -6.443 1.00 97.88 106 SER A CA 1
ATOM 822 C C . SER A 1 106 ? 1.528 -7.710 -7.058 1.00 97.88 106 SER A C 1
ATOM 824 O O . SER A 1 106 ? 1.237 -8.095 -8.195 1.00 97.88 106 SER A O 1
ATOM 826 N N . SER A 1 107 ? 0.690 -6.957 -6.340 1.00 96.94 107 SER A N 1
ATOM 827 C CA . SER A 1 107 ? -0.523 -6.361 -6.907 1.00 96.94 107 SER A CA 1
ATOM 828 C C . SER A 1 107 ? -0.925 -5.073 -6.194 1.00 96.94 107 SER A C 1
ATOM 830 O O . SER A 1 107 ? -0.598 -4.862 -5.027 1.00 96.94 107 SER A O 1
ATOM 832 N N . VAL A 1 108 ? -1.614 -4.190 -6.915 1.00 95.94 108 VAL A N 1
ATOM 833 C CA . VAL A 1 108 ? -2.092 -2.899 -6.401 1.00 95.94 108 VAL A CA 1
ATOM 834 C C . VAL A 1 108 ? -3.531 -2.704 -6.817 1.00 95.94 108 VAL A C 1
ATOM 836 O O . VAL A 1 108 ? -3.896 -3.001 -7.954 1.00 95.94 108 VAL A O 1
ATOM 839 N N . PHE A 1 109 ? -4.335 -2.173 -5.913 1.00 93.06 109 PHE A N 1
ATOM 840 C CA . PHE A 1 109 ? -5.704 -1.805 -6.199 1.00 93.06 109 PHE A CA 1
ATOM 841 C C . PHE A 1 109 ? -5.992 -0.402 -5.688 1.00 93.06 109 PHE A C 1
ATOM 843 O O . PHE A 1 109 ? -5.573 -0.046 -4.587 1.00 93.06 109 PHE A O 1
ATOM 850 N N . TYR A 1 110 ? -6.713 0.375 -6.484 1.00 91.00 110 TYR A N 1
ATOM 851 C CA . TYR A 1 110 ? -7.243 1.657 -6.062 1.00 91.00 110 TYR A CA 1
ATOM 852 C C . TYR A 1 110 ? -8.623 1.852 -6.666 1.00 91.00 110 TYR A C 1
ATOM 854 O O . TYR A 1 110 ? -8.839 1.626 -7.860 1.00 91.00 110 TYR A O 1
ATOM 862 N N . TRP A 1 111 ? -9.543 2.317 -5.833 1.00 86.12 111 TRP A N 1
ATOM 863 C CA . TRP A 1 111 ? -10.892 2.639 -6.247 1.00 86.12 111 TRP A CA 1
ATOM 864 C C . TRP A 1 111 ? -11.384 3.899 -5.558 1.00 86.12 111 TRP A C 1
ATOM 866 O O . TRP A 1 111 ? -10.964 4.245 -4.451 1.00 86.12 111 TRP A O 1
ATOM 876 N N . VAL A 1 112 ? -12.294 4.577 -6.246 1.00 82.44 112 VAL A N 1
ATOM 877 C CA . VAL A 1 112 ? -12.849 5.850 -5.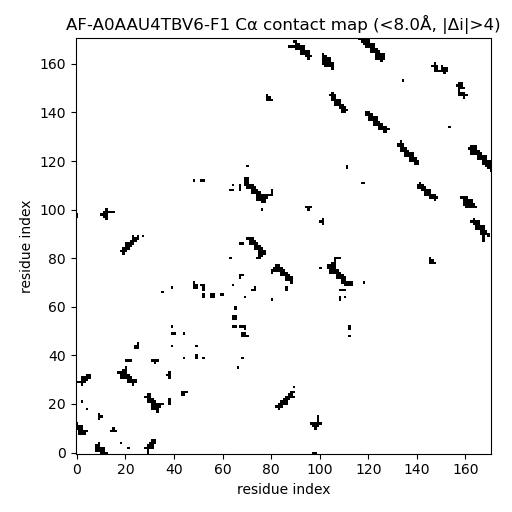810 1.00 82.44 112 VAL A CA 1
ATOM 8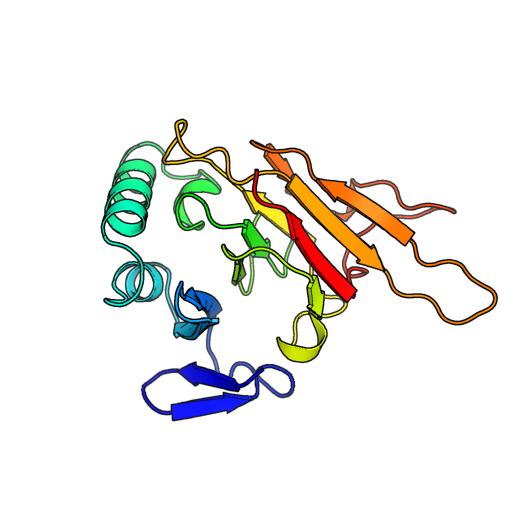78 C C . VAL A 1 112 ? -14.234 5.594 -5.230 1.00 82.44 112 VAL A C 1
ATOM 880 O O . VAL A 1 112 ? -15.189 5.348 -5.965 1.00 82.44 112 VAL A O 1
ATOM 883 N N . GLY A 1 113 ? -14.352 5.677 -3.908 1.00 79.75 113 GLY A N 1
ATOM 884 C CA . GLY A 1 113 ? -15.650 5.721 -3.236 1.00 79.75 113 GLY A CA 1
ATOM 885 C C . GLY A 1 113 ? -16.283 7.110 -3.324 1.00 79.75 113 GLY A C 1
ATOM 886 O O . GLY A 1 113 ? -17.508 7.243 -3.309 1.00 79.75 113 GLY A O 1
ATOM 887 N N . ARG A 1 114 ? -15.457 8.159 -3.459 1.00 75.88 114 ARG A N 1
ATOM 888 C CA . ARG A 1 114 ? -15.893 9.563 -3.540 1.00 75.88 114 ARG A CA 1
ATOM 889 C C . ARG A 1 114 ? -15.421 10.233 -4.831 1.00 75.88 114 ARG A C 1
ATOM 891 O O . ARG A 1 114 ? -14.404 10.923 -4.862 1.00 75.88 114 ARG A O 1
ATOM 898 N N . TRP A 1 115 ? -16.216 10.087 -5.894 1.00 68.12 115 TRP A N 1
ATOM 899 C CA . TRP A 1 115 ? -15.921 10.613 -7.239 1.00 68.12 115 TRP A CA 1
ATOM 900 C C . TRP A 1 115 ? -15.647 12.121 -7.302 1.00 68.12 115 TRP A C 1
ATOM 902 O O . TRP A 1 115 ? -14.956 12.580 -8.205 1.00 68.12 115 TRP A O 1
ATOM 912 N N . SER A 1 116 ? -16.149 12.899 -6.341 1.00 66.75 116 SER A N 1
ATOM 913 C CA . SER A 1 116 ? -15.933 14.346 -6.282 1.00 66.75 116 SER A CA 1
ATOM 914 C C . SER A 1 116 ? -14.530 14.766 -5.827 1.00 66.75 116 SER A C 1
ATOM 916 O O . SER A 1 116 ? -14.237 15.957 -5.878 1.00 66.75 116 SER A O 1
ATOM 918 N N . ILE A 1 117 ? -13.674 13.841 -5.373 1.00 64.94 117 ILE A N 1
ATOM 919 C CA . ILE A 1 117 ? -12.400 14.166 -4.702 1.00 64.94 117 ILE A CA 1
ATOM 920 C C . ILE A 1 117 ? -11.191 13.520 -5.413 1.00 64.94 117 ILE A C 1
ATOM 922 O O . ILE A 1 117 ? -10.170 13.342 -4.769 1.00 64.94 117 ILE A O 1
ATOM 926 N N . ASN A 1 118 ? -11.306 13.140 -6.701 1.00 64.81 118 ASN A N 1
ATOM 927 C CA . ASN A 1 118 ? -10.260 12.511 -7.543 1.00 64.81 118 ASN A CA 1
ATOM 928 C C . ASN A 1 118 ? -8.874 12.417 -6.862 1.00 64.81 118 ASN A C 1
ATOM 930 O O . ASN A 1 118 ? -8.129 13.392 -6.845 1.00 64.81 118 ASN A O 1
ATOM 934 N N . TYR A 1 119 ? -8.530 11.270 -6.260 1.00 69.12 119 TYR A N 1
ATOM 935 C CA . TYR A 1 119 ? -7.340 11.185 -5.398 1.00 69.12 119 TYR A CA 1
ATOM 936 C C . TYR A 1 119 ? -6.030 11.038 -6.199 1.00 69.12 119 TYR A C 1
ATOM 938 O O . TYR A 1 119 ? -5.003 10.706 -5.608 1.00 69.12 119 TYR A O 1
ATOM 946 N N . GLY A 1 120 ? -6.074 11.319 -7.506 1.00 83.44 120 GLY A N 1
ATOM 947 C CA . GLY A 1 120 ? -4.937 11.400 -8.419 1.00 83.44 120 GLY A CA 1
ATOM 948 C C . GLY A 1 120 ? -4.259 10.058 -8.707 1.00 83.44 120 GLY A C 1
ATOM 949 O O . GLY A 1 120 ? -4.889 9.014 -8.557 1.00 83.44 120 GLY A O 1
ATOM 950 N N . THR A 1 121 ? -3.019 10.079 -9.198 1.00 91.88 121 THR A N 1
ATOM 951 C CA . THR A 1 121 ? -2.282 8.897 -9.683 1.00 91.88 121 THR A CA 1
ATOM 952 C C . THR A 1 121 ? -1.300 8.367 -8.637 1.00 91.88 121 THR A C 1
ATOM 954 O O . THR A 1 121 ? -1.140 8.918 -7.540 1.00 91.88 121 THR A O 1
ATOM 957 N N . ALA A 1 122 ? -0.650 7.247 -8.950 1.00 95.31 122 ALA A N 1
ATOM 958 C CA . ALA A 1 122 ? 0.507 6.794 -8.196 1.00 95.31 122 ALA A CA 1
ATOM 959 C C . ALA A 1 122 ? 1.656 6.399 -9.119 1.00 95.31 122 ALA A C 1
ATOM 961 O O . ALA A 1 122 ? 1.429 5.887 -10.207 1.00 95.31 122 ALA A O 1
ATOM 962 N N . THR A 1 123 ? 2.891 6.550 -8.654 1.00 97.38 123 THR A N 1
ATOM 963 C CA . THR A 1 123 ? 4.090 6.124 -9.386 1.00 97.38 123 THR A CA 1
ATOM 964 C C . THR A 1 123 ? 4.853 5.096 -8.566 1.00 97.38 123 THR A C 1
ATOM 966 O O . THR A 1 123 ? 5.170 5.326 -7.396 1.00 97.38 123 THR A O 1
ATOM 969 N N . ILE A 1 124 ? 5.163 3.953 -9.177 1.00 97.81 124 ILE A N 1
ATOM 970 C CA . ILE A 1 124 ? 6.042 2.934 -8.598 1.00 97.81 124 ILE A CA 1
ATOM 971 C C . ILE A 1 124 ? 7.469 3.123 -9.090 1.00 97.81 124 ILE A C 1
ATOM 973 O O . ILE A 1 124 ? 7.698 3.410 -10.265 1.00 97.81 124 ILE A O 1
ATOM 977 N N . TRP A 1 125 ? 8.418 2.923 -8.184 1.00 97.44 125 TRP A N 1
ATOM 978 C CA . TRP A 1 125 ? 9.838 3.088 -8.450 1.00 97.44 125 TRP A CA 1
ATOM 979 C C . TRP A 1 125 ? 10.603 1.832 -8.065 1.00 97.44 125 TRP A C 1
ATOM 981 O O . TRP A 1 125 ? 10.348 1.240 -7.015 1.00 97.44 125 TRP A O 1
ATOM 991 N N . ASP A 1 126 ? 11.577 1.485 -8.891 1.00 96.94 126 ASP A N 1
ATOM 992 C CA . ASP A 1 126 ? 12.638 0.528 -8.597 1.00 96.94 126 ASP A CA 1
ATOM 993 C C . ASP A 1 126 ? 13.955 1.312 -8.597 1.00 96.94 126 ASP A C 1
ATOM 995 O O . ASP A 1 126 ? 14.394 1.816 -9.641 1.00 96.94 126 ASP A O 1
ATOM 999 N N . SER A 1 127 ? 14.516 1.488 -7.402 1.00 92.69 127 SER A N 1
ATOM 1000 C CA . SER A 1 127 ? 15.678 2.332 -7.152 1.00 92.69 127 SER A CA 1
ATOM 1001 C C . SER A 1 127 ? 16.957 1.589 -7.522 1.00 92.69 127 SER A C 1
ATOM 1003 O O . SER A 1 127 ? 17.249 0.491 -7.048 1.00 92.69 127 SER A O 1
ATOM 1005 N N . ARG A 1 128 ? 17.775 2.207 -8.371 1.00 89.88 128 ARG A N 1
ATOM 1006 C CA . ARG A 1 128 ? 18.970 1.599 -8.941 1.00 89.88 128 ARG A CA 1
ATOM 1007 C C . ARG A 1 128 ? 20.220 2.346 -8.520 1.00 89.88 128 ARG A C 1
ATOM 1009 O O . ARG A 1 128 ? 20.276 3.564 -8.406 1.00 89.88 128 ARG A O 1
ATOM 1016 N N . SER A 1 129 ? 21.272 1.572 -8.279 1.00 86.75 129 SER A N 1
ATOM 1017 C CA . SER A 1 129 ? 22.601 2.136 -8.083 1.00 86.75 129 SER A CA 1
ATOM 1018 C C . SER A 1 129 ? 23.219 2.498 -9.429 1.00 86.75 129 SER A C 1
ATOM 1020 O O . SER A 1 129 ? 23.040 1.794 -10.428 1.00 86.75 129 SER A O 1
ATOM 1022 N N . TRP A 1 130 ? 24.006 3.571 -9.430 1.00 76.81 130 TRP A N 1
ATOM 1023 C CA . TRP A 1 130 ? 24.806 3.975 -10.580 1.00 76.81 130 TRP A CA 1
ATOM 1024 C C . TRP A 1 130 ? 25.630 2.785 -11.125 1.00 76.81 130 TRP A C 1
ATOM 1026 O O . TRP A 1 130 ? 26.193 2.032 -10.323 1.00 76.81 130 TRP A O 1
ATOM 1036 N N . PRO A 1 131 ? 25.726 2.584 -12.456 1.00 86.75 131 PRO A N 1
ATOM 1037 C CA . PRO A 1 131 ? 25.357 3.502 -13.543 1.00 86.75 131 PRO A CA 1
ATOM 1038 C C . PRO A 1 131 ? 23.921 3.361 -14.065 1.00 86.75 131 PRO A C 1
ATOM 1040 O O . PRO A 1 131 ? 23.587 3.954 -15.087 1.00 86.75 131 PRO A O 1
ATOM 1043 N N . LEU A 1 132 ? 23.079 2.555 -13.420 1.00 87.31 132 LEU A N 1
ATOM 1044 C CA . LEU A 1 132 ? 21.706 2.362 -13.871 1.00 87.31 132 LEU A CA 1
ATOM 1045 C C . LEU A 1 132 ? 20.825 3.516 -13.388 1.00 87.31 132 LEU A C 1
ATOM 1047 O O . LEU A 1 132 ? 20.912 3.927 -12.235 1.00 87.31 132 LEU A O 1
ATOM 1051 N N . HIS A 1 133 ? 19.971 4.018 -14.279 1.00 88.12 133 HIS A N 1
ATOM 1052 C CA . HIS A 1 133 ? 18.897 4.927 -13.898 1.00 88.12 133 HIS A CA 1
ATOM 1053 C C . HIS A 1 133 ? 17.805 4.166 -13.147 1.00 88.12 133 HIS A C 1
ATOM 1055 O O . HIS A 1 133 ? 17.525 3.001 -13.466 1.00 88.12 133 HIS A O 1
ATOM 1061 N N . ASP A 1 134 ? 17.181 4.853 -12.192 1.00 93.06 134 ASP A N 1
ATOM 1062 C CA . ASP A 1 134 ? 15.935 4.414 -11.575 1.00 93.06 134 ASP A CA 1
ATOM 1063 C C . ASP A 1 134 ? 14.897 4.115 -12.656 1.00 93.06 134 ASP A C 1
ATOM 1065 O O . ASP A 1 134 ? 14.909 4.680 -13.757 1.00 93.06 134 ASP A O 1
ATOM 1069 N N . ARG A 1 135 ? 14.014 3.170 -12.352 1.00 95.62 135 ARG A N 1
ATOM 1070 C CA . ARG A 1 135 ? 12.913 2.810 -13.240 1.00 95.62 135 ARG A CA 1
ATOM 1071 C C . ARG A 1 135 ? 11.620 3.192 -12.570 1.00 95.62 135 ARG A C 1
ATOM 1073 O O . ARG A 1 135 ? 11.429 2.932 -11.386 1.00 95.62 135 ARG A O 1
ATOM 1080 N N . GLU A 1 136 ? 10.735 3.768 -13.362 1.00 95.75 136 GLU A N 1
ATOM 1081 C CA . GLU A 1 136 ? 9.495 4.366 -12.895 1.00 95.75 136 GLU A CA 1
ATOM 1082 C C . GLU A 1 136 ? 8.341 3.890 -13.769 1.00 95.75 136 GLU A C 1
ATOM 1084 O O . GLU A 1 136 ? 8.516 3.616 -14.963 1.00 95.75 136 GLU A O 1
ATOM 1089 N N . ARG A 1 137 ? 7.155 3.785 -13.175 1.00 96.00 137 ARG A N 1
ATOM 1090 C CA . ARG A 1 137 ? 5.914 3.556 -13.908 1.00 96.00 137 ARG A CA 1
ATOM 1091 C C . ARG A 1 137 ? 4.749 4.208 -13.184 1.00 96.00 137 ARG A C 1
ATOM 1093 O O . ARG A 1 137 ? 4.537 3.947 -12.002 1.00 96.00 137 ARG A O 1
ATOM 1100 N N . GLU A 1 138 ? 3.987 5.009 -13.914 1.00 95.69 138 GLU A N 1
ATOM 1101 C CA . GLU A 1 138 ? 2.730 5.564 -13.427 1.00 95.69 138 GLU A CA 1
ATOM 1102 C C . GLU A 1 138 ? 1.616 4.504 -13.460 1.00 95.69 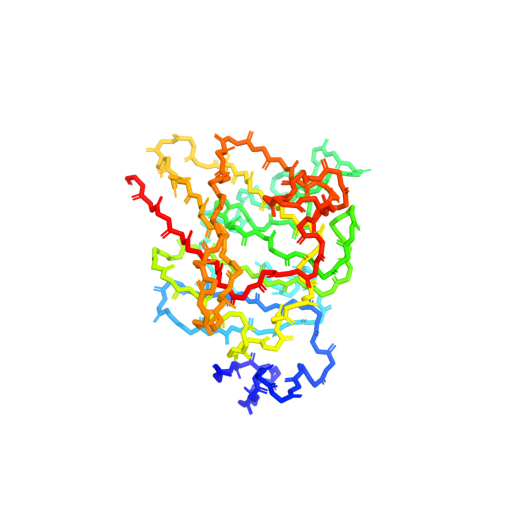138 GLU A C 1
ATOM 1104 O O . GLU A 1 138 ? 1.560 3.629 -14.333 1.00 95.69 138 GLU A O 1
ATOM 1109 N N . LEU A 1 139 ? 0.748 4.580 -12.461 1.00 94.25 139 LEU A N 1
ATOM 1110 C CA . LEU A 1 139 ? -0.441 3.784 -12.239 1.00 94.25 139 LEU A CA 1
ATOM 1111 C C . LEU A 1 139 ? -1.643 4.736 -12.302 1.00 94.25 139 LEU A C 1
ATOM 1113 O O . LEU A 1 139 ? -1.911 5.479 -11.357 1.00 94.25 139 LEU A O 1
ATOM 1117 N N . GLU A 1 140 ? -2.357 4.718 -13.426 1.00 89.50 140 GLU A N 1
ATOM 1118 C CA . GLU A 1 140 ? -3.535 5.559 -13.665 1.00 89.50 140 GLU A CA 1
ATOM 1119 C C . GLU A 1 140 ? -4.821 4.884 -13.141 1.00 89.50 140 GLU A C 1
ATOM 1121 O O . GLU A 1 140 ? -5.169 3.790 -13.600 1.00 89.50 140 GLU A O 1
ATOM 1126 N N . PRO A 1 141 ? -5.540 5.491 -12.179 1.00 83.38 141 PRO A N 1
ATOM 1127 C CA . PRO A 1 141 ? -6.812 4.976 -11.680 1.00 83.38 141 PRO A CA 1
ATOM 1128 C C . PRO A 1 141 ? -8.035 5.496 -12.464 1.00 83.38 141 PRO A C 1
ATOM 1130 O O . PRO A 1 141 ? -7.913 6.437 -13.247 1.00 83.38 141 PRO A O 1
ATOM 1133 N N . PRO A 1 142 ? -9.248 4.957 -12.214 1.00 75.69 142 PRO A N 1
ATOM 1134 C CA . PRO A 1 142 ? -9.558 3.823 -11.340 1.00 75.69 142 PRO A CA 1
ATOM 1135 C C . PRO A 1 142 ? -9.291 2.493 -12.051 1.00 75.69 142 PRO A C 1
ATOM 1137 O O . PRO A 1 142 ? -9.905 2.183 -13.070 1.00 75.69 142 PRO A O 1
ATOM 1140 N N . HIS A 1 143 ? -8.370 1.698 -11.512 1.00 80.44 143 HIS A N 1
ATOM 1141 C CA . HIS A 1 143 ? -8.030 0.383 -12.045 1.00 80.44 143 HIS A CA 1
ATOM 1142 C C . HIS A 1 143 ? -7.279 -0.450 -10.996 1.00 80.44 143 HIS A C 1
ATOM 1144 O O . HIS A 1 143 ? -6.741 0.069 -10.015 1.00 80.44 143 HIS A O 1
ATOM 1150 N N . GLY A 1 144 ? -7.235 -1.763 -11.215 1.00 89.69 144 GLY A N 1
ATOM 1151 C CA . GLY A 1 144 ? -6.490 -2.705 -10.399 1.00 89.69 144 GLY A CA 1
ATOM 1152 C C . GLY A 1 144 ? -5.409 -3.420 -11.201 1.00 89.69 144 GLY A C 1
ATOM 1153 O O . GLY A 1 144 ? -5.664 -4.009 -12.243 1.00 89.69 144 GLY A O 1
ATOM 1154 N N . TRP A 1 145 ? -4.203 -3.487 -10.659 1.00 94.56 145 TRP A N 1
ATOM 1155 C CA . TRP A 1 145 ? -3.094 -4.254 -11.216 1.00 94.56 145 TRP A CA 1
ATOM 1156 C C . TRP A 1 145 ? -2.979 -5.579 -10.473 1.00 94.56 145 TRP A C 1
ATOM 1158 O O . TRP A 1 145 ? -2.214 -5.707 -9.520 1.00 94.56 145 TRP A O 1
ATOM 1168 N N . ALA A 1 146 ? -3.768 -6.565 -10.906 1.00 94.81 146 ALA A N 1
ATOM 1169 C CA . ALA A 1 146 ? -3.909 -7.846 -10.213 1.00 94.81 146 ALA A CA 1
ATOM 1170 C C . ALA A 1 146 ? -2.623 -8.681 -10.170 1.00 94.81 146 ALA A C 1
ATOM 1172 O O . ALA A 1 146 ? -2.472 -9.513 -9.286 1.00 94.81 146 ALA A O 1
ATOM 1173 N N . ASN A 1 147 ? -1.693 -8.517 -11.111 1.00 96.38 147 ASN A N 1
ATOM 1174 C CA . ASN A 1 147 ? -0.476 -9.321 -11.127 1.00 96.38 147 ASN A CA 1
ATOM 1175 C C . ASN A 1 147 ? 0.663 -8.586 -11.829 1.00 96.38 147 ASN A C 1
ATOM 1177 O O . ASN A 1 147 ? 0.670 -8.453 -13.054 1.00 96.38 147 ASN A O 1
ATOM 1181 N N . PHE A 1 148 ? 1.659 -8.158 -11.059 1.00 97.56 148 PHE A N 1
ATOM 1182 C CA . PHE A 1 148 ? 2.812 -7.431 -11.581 1.00 97.56 148 PHE A CA 1
ATOM 1183 C C . PHE A 1 148 ? 3.701 -8.284 -12.492 1.00 97.56 148 PHE A C 1
ATOM 1185 O O . PHE A 1 148 ? 4.490 -7.725 -13.250 1.00 97.56 148 PHE A O 1
ATOM 1192 N N . LYS A 1 149 ? 3.533 -9.617 -12.519 1.00 97.62 149 LYS A N 1
ATOM 1193 C CA . LYS A 1 149 ? 4.195 -10.478 -13.516 1.00 97.62 149 LYS A CA 1
ATOM 1194 C C . LYS A 1 149 ? 3.751 -10.190 -14.948 1.00 97.62 149 LYS A C 1
ATOM 1196 O O . LYS A 1 149 ? 4.511 -10.462 -15.870 1.00 97.62 149 LYS A O 1
ATOM 1201 N N . ASN A 1 150 ? 2.559 -9.623 -15.114 1.00 96.50 150 ASN A N 1
ATOM 1202 C CA . ASN A 1 150 ? 2.003 -9.230 -16.409 1.00 96.50 150 ASN A CA 1
ATOM 1203 C C . ASN A 1 150 ? 2.344 -7.779 -16.772 1.00 96.50 150 ASN A C 1
ATOM 1205 O O . ASN A 1 150 ? 1.825 -7.248 -17.749 1.00 96.50 150 ASN A O 1
ATOM 1209 N N . MET A 1 151 ? 3.161 -7.111 -15.955 1.00 95.69 151 MET A N 1
ATOM 1210 C CA . MET A 1 151 ? 3.495 -5.712 -16.129 1.00 95.69 151 MET A CA 1
ATOM 1211 C C . MET A 1 151 ? 4.933 -5.594 -16.622 1.00 95.69 151 MET A C 1
ATOM 1213 O O . MET A 1 151 ? 5.873 -5.831 -15.861 1.00 95.69 151 MET A O 1
ATOM 1217 N N . ASP A 1 152 ? 5.085 -5.232 -17.897 1.00 96.19 152 ASP A N 1
ATOM 1218 C CA . ASP A 1 152 ? 6.388 -5.137 -18.556 1.00 96.19 152 ASP A CA 1
ATOM 1219 C C . ASP A 1 152 ? 7.331 -4.177 -17.843 1.00 96.19 152 ASP A C 1
ATOM 1221 O O . ASP A 1 152 ? 6.951 -3.077 -17.420 1.00 96.19 152 ASP A O 1
ATOM 1225 N N . TYR A 1 153 ? 8.584 -4.606 -17.757 1.00 95.56 153 TYR A N 1
ATOM 1226 C CA . TYR A 1 153 ? 9.634 -3.912 -17.040 1.00 95.56 153 TYR A CA 1
ATOM 1227 C C . TYR A 1 153 ? 10.729 -3.422 -17.998 1.00 95.56 153 TYR A C 1
ATOM 1229 O O . TYR A 1 153 ? 11.175 -4.193 -18.859 1.00 95.56 153 TYR A O 1
ATOM 1237 N N . PRO A 1 154 ? 11.190 -2.159 -17.879 1.00 92.62 154 PRO A N 1
ATOM 1238 C CA . PRO A 1 154 ? 12.213 -1.614 -18.769 1.00 92.62 154 PRO A CA 1
ATOM 1239 C C . PRO A 1 154 ? 13.469 -2.494 -18.817 1.00 92.62 154 PRO A C 1
ATOM 1241 O O . PRO A 1 154 ? 14.026 -2.858 -17.785 1.00 92.62 154 PRO A O 1
ATOM 1244 N N . GLY A 1 155 ? 13.937 -2.848 -20.015 1.00 88.19 155 GLY A N 1
ATOM 1245 C CA . GLY A 1 155 ? 15.091 -3.743 -20.186 1.00 88.19 155 GLY A CA 1
ATOM 1246 C C . GLY A 1 155 ? 14.791 -5.242 -20.022 1.00 88.19 155 GLY A C 1
ATOM 1247 O O . GLY A 1 155 ? 15.730 -6.034 -20.012 1.00 88.19 155 GLY A O 1
ATOM 1248 N N . GLY A 1 156 ? 13.515 -5.633 -19.938 1.00 92.44 156 GLY A N 1
ATOM 1249 C CA . GLY A 1 156 ? 13.057 -7.024 -19.968 1.00 92.44 156 GLY A CA 1
ATOM 1250 C C . GLY A 1 156 ? 12.646 -7.579 -18.602 1.00 92.44 156 GLY A C 1
ATOM 1251 O O . GLY A 1 156 ? 13.170 -7.186 -17.562 1.00 92.44 156 GLY A O 1
ATOM 1252 N N . GLY A 1 157 ? 11.707 -8.528 -18.611 1.00 95.81 157 GLY A N 1
ATOM 1253 C CA . GLY A 1 157 ? 11.105 -9.096 -17.403 1.00 95.81 157 GLY A CA 1
ATOM 1254 C C . GLY A 1 157 ? 9.838 -8.351 -16.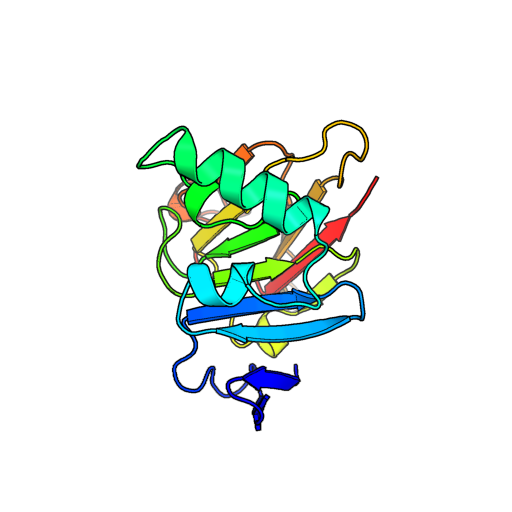983 1.00 95.81 157 GLY A C 1
ATOM 1255 O O . GLY A 1 157 ? 9.134 -7.796 -17.822 1.00 95.81 157 GLY A O 1
ATOM 1256 N N . ASN A 1 158 ? 9.545 -8.352 -15.682 1.00 97.50 158 ASN A N 1
ATOM 1257 C CA . ASN A 1 158 ? 8.322 -7.772 -15.131 1.00 97.50 158 ASN A CA 1
ATOM 1258 C C . ASN A 1 158 ? 8.564 -7.053 -13.794 1.00 97.50 158 ASN A C 1
ATOM 1260 O O . ASN A 1 158 ? 9.625 -7.202 -13.189 1.00 97.50 158 ASN A O 1
ATOM 1264 N N . TRP A 1 159 ? 7.583 -6.265 -13.359 1.00 97.62 159 TRP A N 1
ATOM 1265 C CA . TRP A 1 159 ? 7.647 -5.429 -12.151 1.00 97.62 159 TRP A CA 1
ATOM 1266 C C . TRP A 1 159 ? 7.445 -6.180 -10.828 1.00 97.62 159 TRP A C 1
ATOM 1268 O O . TRP A 1 159 ? 7.524 -5.564 -9.766 1.00 97.62 159 TRP A O 1
ATOM 1278 N N . ASN A 1 160 ? 7.154 -7.481 -10.867 1.00 97.75 160 ASN A N 1
ATOM 1279 C CA . ASN A 1 160 ? 6.811 -8.252 -9.676 1.00 97.75 160 ASN A CA 1
ATOM 1280 C C . ASN A 1 160 ? 7.952 -8.232 -8.662 1.00 97.75 160 ASN A C 1
ATOM 1282 O O . ASN A 1 160 ? 9.070 -8.622 -9.003 1.00 97.75 160 ASN A O 1
ATOM 1286 N N . ASP A 1 161 ? 7.642 -7.837 -7.426 1.00 97.31 161 ASP A N 1
ATOM 1287 C CA . ASP A 1 161 ? 8.593 -7.824 -6.313 1.00 97.31 161 ASP A CA 1
ATOM 1288 C C . ASP A 1 161 ? 9.842 -6.965 -6.604 1.00 97.31 161 ASP A C 1
ATOM 1290 O O . ASP A 1 161 ? 10.950 -7.323 -6.221 1.00 97.31 161 ASP A O 1
ATOM 1294 N N . LYS A 1 162 ? 9.668 -5.843 -7.322 1.00 97.06 162 LYS A N 1
ATOM 1295 C CA . LYS A 1 162 ? 10.748 -4.884 -7.653 1.00 97.06 162 LYS A CA 1
ATOM 1296 C C . LYS A 1 162 ? 10.555 -3.476 -7.102 1.00 97.06 162 LYS A C 1
ATOM 1298 O O . LYS A 1 162 ? 11.388 -2.606 -7.330 1.00 97.06 162 LYS A O 1
ATOM 1303 N N . VAL A 1 163 ? 9.395 -3.203 -6.512 1.00 97.94 163 VAL A N 1
ATOM 1304 C CA . VAL A 1 163 ? 9.044 -1.839 -6.114 1.00 97.94 163 VAL A CA 1
ATOM 1305 C C . VAL A 1 163 ? 9.698 -1.510 -4.776 1.00 97.94 163 VAL A C 1
ATOM 1307 O O . VAL A 1 163 ? 9.444 -2.169 -3.764 1.00 97.94 163 VAL A O 1
ATOM 1310 N N . ASP A 1 164 ? 10.493 -0.447 -4.786 1.00 97.75 164 ASP A N 1
ATOM 1311 C CA . ASP A 1 164 ? 11.159 0.141 -3.628 1.00 97.75 164 ASP A CA 1
ATOM 1312 C C . ASP A 1 164 ? 10.377 1.315 -3.048 1.00 97.75 164 ASP A C 1
ATOM 1314 O O . ASP A 1 164 ? 10.307 1.478 -1.829 1.00 97.75 164 ASP A O 1
ATOM 1318 N N . VAL A 1 165 ? 9.807 2.154 -3.917 1.00 98.12 165 VAL A N 1
ATOM 1319 C CA . VAL A 1 165 ? 9.080 3.364 -3.522 1.00 98.12 165 VAL A CA 1
ATOM 1320 C C . VAL A 1 165 ? 7.727 3.397 -4.212 1.00 98.12 165 VAL A C 1
ATOM 1322 O O . VAL A 1 165 ? 7.614 3.163 -5.415 1.00 98.12 165 VAL A O 1
ATOM 1325 N N . PHE A 1 166 ? 6.702 3.726 -3.435 1.00 98.06 166 PHE A N 1
ATOM 1326 C CA . PHE A 1 166 ? 5.364 4.018 -3.923 1.00 98.06 166 PHE A CA 1
ATOM 1327 C C . PHE A 1 166 ? 5.075 5.498 -3.689 1.00 98.06 166 PHE A C 1
ATOM 1329 O O . PHE A 1 166 ? 5.150 5.967 -2.556 1.00 98.06 166 PHE A O 1
ATOM 1336 N N . GLN A 1 167 ? 4.793 6.258 -4.739 1.00 97.38 167 GLN A N 1
ATOM 1337 C CA . GLN A 1 167 ? 4.503 7.685 -4.645 1.00 97.38 167 GLN A CA 1
ATOM 1338 C C . GLN A 1 167 ? 3.032 7.925 -4.939 1.00 97.38 167 GLN A C 1
ATOM 1340 O O . GLN A 1 167 ? 2.578 7.585 -6.021 1.00 97.38 167 GLN A O 1
ATOM 1345 N N . VAL A 1 168 ? 2.309 8.523 -3.995 1.00 95.00 168 VAL A N 1
ATOM 1346 C CA . VAL A 1 168 ? 0.919 8.950 -4.201 1.00 95.00 168 VAL A CA 1
ATOM 1347 C C . VAL A 1 168 ? 0.913 10.414 -4.625 1.00 95.00 168 VAL A C 1
ATOM 1349 O O . VAL A 1 168 ? 1.529 11.252 -3.960 1.00 95.00 168 VAL A O 1
ATOM 1352 N N . GLU A 1 169 ? 0.189 10.736 -5.689 1.00 91.75 169 GLU A N 1
ATOM 1353 C CA . GLU A 1 169 ? 0.027 12.100 -6.188 1.00 91.75 169 GLU A CA 1
ATOM 1354 C C . GLU A 1 169 ? -1.452 12.444 -6.244 1.00 91.75 169 GLU A C 1
ATOM 1356 O O . GLU A 1 169 ? -2.150 12.062 -7.173 1.00 91.75 169 GLU A O 1
ATOM 1361 N N . ARG A 1 170 ? -1.946 13.157 -5.229 1.00 84.81 170 ARG A N 1
ATOM 1362 C CA . ARG A 1 170 ? -3.346 13.591 -5.196 1.00 84.81 170 ARG A CA 1
ATOM 1363 C C . ARG A 1 170 ? -3.584 14.791 -6.109 1.00 84.81 170 ARG A C 1
ATOM 1365 O O . ARG A 1 170 ? -2.739 15.687 -6.145 1.00 84.81 170 ARG A O 1
ATOM 1372 N N . ALA A 1 171 ? -4.735 14.803 -6.784 1.00 72.94 171 ALA A N 1
ATOM 1373 C CA . ALA A 1 171 ? -5.207 15.922 -7.602 1.00 72.94 171 ALA A CA 1
ATOM 1374 C C . ALA A 1 171 ? -5.935 16.997 -6.778 1.00 72.94 171 ALA A C 1
ATOM 1376 O O . ALA A 1 171 ? -6.397 16.690 -5.651 1.00 72.94 171 ALA A O 1
#

Radius of gyration: 15.42 Å; Cα contacts (8 Å, |Δi|>4): 390; chains: 1; bounding box: 48×28×42 Å

Sequence (171 aa):
MIADYDGKKINLAESWEGASICTELPNGEVHCYDSNEESLADPELPTQVREASLRATTDLASDPHDKCAADYWCLFQNANYGGRRLQFSSSGKKNLGDYGFRDKLSSVFYWVGRWSINYGTATIWDSRSWPLHDRERELEPPHGWANFKNMDYPGGGNWNDKVDVFQVERA

Nearest PDB structures (foldseek):
  1hdf-assembly1_A  TM=7.967E-01  e=1.437E-03  Physarum polycephalum
  1ag4-assembly1_A  TM=6.857E-01  e=2.401E-03  Physarum polycephalum
  6tpu-assembly2_B  TM=2.962E-01  e=3.180E+00  Homo sapiens
  1pgr-assembly2_H  TM=2.551E-01  e=4.111E+00  Mus musculus

Solvent-accessible surface area (backbone atoms only — not comparable to full-atom values): 9130 Å² total; per-residue (Å²): 74,73,27,40,41,95,91,41,81,42,50,24,48,83,43,62,89,78,46,34,34,36,37,50,36,91,89,71,49,32,44,37,23,75,47,69,68,56,61,55,62,40,85,74,49,54,67,69,36,38,53,41,26,55,56,51,47,75,72,46,99,82,45,74,63,59,77,36,59,34,56,24,46,29,40,10,44,27,51,70,70,29,77,45,36,42,33,43,63,68,66,45,80,40,57,24,48,37,58,54,39,41,49,32,41,16,13,40,38,38,47,72,63,56,78,91,60,54,66,48,42,34,36,42,25,32,81,48,65,83,92,46,73,63,44,74,47,80,47,77,67,82,46,67,45,46,44,24,73,80,33,82,28,92,97,63,69,43,44,43,38,45,35,34,32,44,28,34,43,60,100

pLDDT: mean 90.86, std 10.29, range [46.16, 98.38]

Secondary structure (DSSP, 8-state):
-EEEETTEEEETTT--TT-SEEEE-TTS-EEEESSHHHHHH-TTS-HHHHHHHHHHHHH-TT-GGGGS-TT-EEEEEETTTEEEEEEE-SSEEEEGGGGT-TT---EEEE--S-GGG---EEEEEE---TTSPPEEEEEPSSEEE--GGGSB-TTSSB-TT---EEEEE--

Mean predicted aligned error: 4.29 Å